Protein AF-A0AAJ6NFE2-F1 (afdb_monomer_lite)

Secondary structure (DSSP, 8-state):
------------------------------TTB-TTSPBPEEEEEEEEEEEETTEEEEEEEEE-TT-S-EEEEEEETTS----HHHHHHHHHHHHGGG--SS--EEEEEEEEE-TTSSEEEEEEE-

Radius of gyration: 25.3 Å; chains: 1; bounding box: 92×51×30 Å

Organism: NCBI:txid97481

Foldseek 3Di:
DDDDDDDDDDPPPPPVPPPPPPPPPFPPPPPQAWPVRAGWDWPPVLWDWDDDPNWIWTWTWTDRPPDDDIKIKIATPPLAADDPVRRVVVVQVSCVVVDQPDPKDWDVNGWDAIPSNRMIITHIGD

pLDDT: mean 81.1, std 19.78, range [38.62, 96.94]

Structure (mmCIF, N/CA/C/O backbone):
data_AF-A0AAJ6NFE2-F1
#
_entry.id   AF-A0AAJ6NFE2-F1
#
loop_
_atom_site.group_PDB
_atom_site.id
_atom_site.type_symbol
_atom_site.label_atom_id
_atom_site.label_alt_id
_atom_site.label_comp_id
_atom_site.label_asym_id
_atom_site.label_entity_id
_atom_site.label_seq_id
_atom_site.pdbx_PDB_ins_code
_atom_site.Cartn_x
_atom_site.Cartn_y
_atom_site.Cartn_z
_atom_site.occupancy
_atom_site.B_iso_or_equiv
_atom_site.auth_seq_id
_atom_site.auth_comp_id
_atom_site.auth_asym_id
_atom_site.auth_atom_id
_atom_site.pdbx_PDB_model_num
ATOM 1 N N . MET A 1 1 ? -73.933 38.367 8.238 1.00 38.62 1 MET A N 1
ATOM 2 C CA . MET A 1 1 ? -74.925 37.630 7.419 1.00 38.62 1 MET A CA 1
ATOM 3 C C . MET A 1 1 ? -74.190 36.651 6.513 1.00 38.62 1 MET A C 1
ATOM 5 O O . MET A 1 1 ? -73.130 36.988 6.012 1.00 38.62 1 MET A O 1
ATOM 9 N N . LYS A 1 2 ? -74.731 35.433 6.394 1.00 38.84 2 LYS A N 1
ATOM 10 C CA . LYS A 1 2 ? -74.201 34.261 5.674 1.00 38.84 2 LYS A CA 1
ATOM 11 C C . LYS A 1 2 ? -73.840 34.542 4.206 1.00 38.84 2 LYS A C 1
ATOM 13 O O . LYS A 1 2 ? -74.623 35.205 3.533 1.00 38.84 2 LYS A O 1
ATOM 18 N N . LYS A 1 3 ? -72.800 33.866 3.693 1.00 41.59 3 LYS A N 1
ATOM 19 C CA . LYS A 1 3 ? -72.907 32.943 2.540 1.00 41.59 3 LYS A CA 1
ATOM 20 C C . LYS A 1 3 ? -71.652 32.066 2.402 1.00 41.59 3 LYS A C 1
ATOM 22 O O . LYS A 1 3 ? -70.548 32.564 2.232 1.00 41.59 3 LYS A O 1
ATOM 27 N N . ASN A 1 4 ? -71.886 30.758 2.494 1.00 40.50 4 ASN A N 1
ATOM 28 C CA . ASN A 1 4 ? -70.968 29.677 2.148 1.00 40.50 4 ASN A CA 1
ATOM 29 C C . ASN A 1 4 ? -70.712 29.661 0.636 1.00 40.50 4 ASN A C 1
ATOM 31 O O . ASN A 1 4 ? -71.665 29.809 -0.132 1.00 40.50 4 ASN A O 1
ATOM 35 N N . LEU A 1 5 ? -69.482 29.351 0.224 1.00 42.94 5 LEU A N 1
ATOM 36 C CA . LEU A 1 5 ? -69.223 28.727 -1.071 1.00 42.94 5 LEU A CA 1
ATOM 37 C C . LEU A 1 5 ? -68.186 27.606 -0.912 1.00 42.94 5 LEU A C 1
ATOM 39 O O . LEU A 1 5 ? -67.220 27.724 -0.166 1.00 42.94 5 LEU A O 1
ATOM 43 N N . PHE A 1 6 ? -68.509 26.493 -1.555 1.00 40.38 6 PHE A N 1
ATOM 44 C CA . PHE A 1 6 ? -67.964 25.145 -1.434 1.00 40.38 6 PHE A CA 1
ATOM 45 C C . PHE A 1 6 ? -66.687 24.921 -2.272 1.00 40.38 6 PHE A C 1
ATOM 47 O O . PHE A 1 6 ? -66.556 25.544 -3.319 1.00 40.38 6 PHE A O 1
ATOM 54 N N . LEU A 1 7 ? -65.902 23.898 -1.871 1.00 40.47 7 LEU A N 1
ATOM 55 C CA . LEU A 1 7 ? -64.932 23.090 -2.655 1.00 40.47 7 LEU A CA 1
ATOM 56 C C . LEU A 1 7 ? -63.708 23.856 -3.209 1.00 40.47 7 LEU A C 1
ATOM 58 O O . LEU A 1 7 ? -63.832 24.903 -3.817 1.00 40.47 7 LEU A O 1
ATOM 62 N N . VAL A 1 8 ? -62.466 23.399 -3.026 1.00 41.62 8 VAL A N 1
ATOM 63 C CA . VAL A 1 8 ? -61.929 22.122 -3.518 1.00 41.62 8 VAL A CA 1
ATOM 64 C C . VAL A 1 8 ? -60.849 21.590 -2.569 1.00 41.62 8 VAL A C 1
ATOM 66 O O . VAL A 1 8 ? -59.934 22.300 -2.160 1.00 41.62 8 VAL A O 1
ATOM 69 N N . PHE A 1 9 ? -60.959 20.304 -2.251 1.00 41.31 9 PHE A N 1
ATOM 70 C CA . PHE A 1 9 ? -59.991 19.521 -1.497 1.00 41.31 9 PHE A CA 1
ATOM 71 C C . PHE A 1 9 ? -58.887 19.051 -2.459 1.00 41.31 9 PHE A C 1
ATOM 73 O O . PHE A 1 9 ? -59.024 18.020 -3.112 1.00 41.31 9 PHE A O 1
ATOM 80 N N . THR A 1 10 ? -57.796 19.802 -2.593 1.00 49.31 10 THR A N 1
ATOM 81 C CA . THR A 1 10 ? -56.564 19.274 -3.197 1.00 49.31 10 THR A CA 1
ATOM 82 C C . THR A 1 10 ? -55.668 18.757 -2.082 1.00 49.31 10 THR A C 1
ATOM 84 O O . THR A 1 10 ? -54.917 19.516 -1.472 1.00 49.31 10 THR A O 1
ATOM 87 N N . MET A 1 11 ? -55.751 17.448 -1.815 1.00 46.72 11 MET A N 1
ATOM 88 C CA . MET A 1 11 ? -54.678 16.706 -1.153 1.00 46.72 11 MET A CA 1
ATOM 89 C C . MET A 1 11 ? -53.440 16.758 -2.054 1.00 46.72 11 MET A C 1
ATOM 91 O O . MET A 1 11 ? -53.202 15.870 -2.868 1.00 46.72 11 MET A O 1
ATOM 95 N N . ALA A 1 12 ? -52.644 17.814 -1.921 1.00 48.38 12 ALA A N 1
ATOM 96 C CA . ALA A 1 12 ? -51.256 17.762 -2.333 1.00 48.38 12 ALA A CA 1
ATOM 97 C C . ALA A 1 12 ? -50.505 17.008 -1.230 1.00 48.38 12 ALA A C 1
ATOM 99 O O . ALA A 1 12 ? -50.095 17.590 -0.227 1.00 48.38 12 ALA A O 1
ATOM 100 N N . LEU A 1 13 ? -50.355 15.692 -1.405 1.00 49.72 13 LEU A N 1
ATOM 101 C CA . LEU A 1 13 ? -49.267 14.939 -0.786 1.00 49.72 13 LEU A CA 1
ATOM 102 C C . LEU A 1 13 ? -47.960 15.535 -1.318 1.00 49.72 13 LEU A C 1
ATOM 104 O O . LEU A 1 13 ? -47.395 15.084 -2.311 1.00 49.72 13 LEU A O 1
ATOM 108 N N . GLY A 1 14 ? -47.518 16.613 -0.675 1.00 44.50 14 GLY A N 1
ATOM 109 C CA . GLY A 1 14 ? -46.181 17.153 -0.821 1.00 44.50 14 GLY A CA 1
ATOM 110 C C . GLY A 1 14 ? -45.220 16.167 -0.185 1.00 44.50 14 GLY A C 1
ATOM 111 O O . GLY A 1 14 ? -44.858 16.306 0.980 1.00 44.50 14 GLY A O 1
ATOM 112 N N . ILE A 1 15 ? -44.837 15.140 -0.941 1.00 55.50 15 ILE A N 1
ATOM 113 C CA . ILE A 1 15 ? -43.669 14.329 -0.627 1.00 55.50 15 ILE A CA 1
ATOM 114 C C . ILE A 1 15 ? -42.496 15.287 -0.801 1.00 55.50 15 ILE A C 1
ATOM 116 O O . ILE A 1 15 ? -42.020 15.517 -1.913 1.00 55.50 15 ILE A O 1
ATOM 120 N N . GLN A 1 16 ? -42.091 15.938 0.286 1.00 53.25 16 GLN A N 1
ATOM 121 C CA . GLN A 1 16 ? -40.872 16.717 0.295 1.00 53.25 16 GLN A CA 1
ATOM 122 C C . GLN A 1 16 ? -39.739 15.709 0.138 1.00 53.25 16 GLN A C 1
ATOM 124 O O . GLN A 1 16 ? -39.332 15.039 1.085 1.00 53.25 16 GLN A O 1
ATOM 129 N N . ALA A 1 17 ? -39.307 15.524 -1.108 1.00 53.97 17 ALA A N 1
ATOM 130 C CA . ALA A 1 17 ? -38.107 14.787 -1.422 1.00 53.97 17 ALA A CA 1
ATOM 131 C C . ALA A 1 17 ? -36.955 15.540 -0.756 1.00 53.97 17 ALA A C 1
ATOM 133 O O . ALA A 1 17 ? -36.456 16.538 -1.277 1.00 53.97 17 ALA A O 1
ATOM 134 N N . CYS A 1 18 ? -36.551 15.082 0.427 1.00 51.06 18 CYS A N 1
ATOM 135 C CA . CYS A 1 18 ? -35.232 15.372 0.950 1.00 51.06 18 CYS A CA 1
ATOM 136 C C . CYS A 1 18 ? -34.254 14.756 -0.049 1.00 51.06 18 CYS A C 1
ATOM 138 O O . CYS A 1 18 ? -33.956 13.564 0.011 1.00 51.06 18 CYS A O 1
ATOM 140 N N . ALA A 1 19 ? -33.803 15.551 -1.017 1.00 51.06 19 ALA A N 1
ATOM 141 C CA . ALA A 1 19 ? -32.634 15.215 -1.797 1.00 51.06 19 ALA A CA 1
ATOM 142 C C . ALA A 1 19 ? -31.476 15.124 -0.799 1.00 51.06 19 ALA A C 1
ATOM 144 O O . ALA A 1 19 ? -30.925 16.135 -0.369 1.00 51.06 19 ALA A O 1
ATOM 145 N N . TYR A 1 20 ? -31.158 13.903 -0.370 1.00 51.03 20 TYR A N 1
ATOM 146 C CA . TYR A 1 20 ? -29.925 13.616 0.337 1.00 51.03 20 TYR A CA 1
ATOM 147 C C . TYR A 1 20 ? -28.800 13.830 -0.671 1.00 51.03 20 TYR A C 1
ATOM 149 O O . TYR A 1 20 ? -28.437 12.940 -1.440 1.00 51.03 20 TYR A O 1
ATOM 157 N N . GLN A 1 21 ? -28.307 15.064 -0.730 1.00 44.19 21 GLN A N 1
ATOM 158 C CA . GLN A 1 21 ? -27.056 15.362 -1.395 1.00 44.19 21 GLN A CA 1
ATOM 159 C C . GLN A 1 21 ? -25.970 14.728 -0.537 1.00 44.19 21 GLN A C 1
ATOM 161 O O . GLN A 1 21 ? -25.515 15.303 0.449 1.00 44.19 21 GLN A O 1
ATOM 166 N N . ASN A 1 22 ? -25.595 13.502 -0.895 1.00 48.16 22 ASN A N 1
ATOM 167 C CA . ASN A 1 22 ? -24.379 12.893 -0.400 1.00 48.16 22 ASN A CA 1
ATOM 168 C C . ASN A 1 22 ? -23.233 13.643 -1.078 1.00 48.16 22 ASN A C 1
ATOM 170 O O . ASN A 1 22 ? -22.731 13.245 -2.129 1.00 48.16 22 ASN A O 1
ATOM 174 N N . THR A 1 23 ? -22.885 14.803 -0.529 1.00 43.25 23 THR A N 1
ATOM 175 C CA . THR A 1 23 ? -21.618 15.450 -0.823 1.00 43.25 23 THR A CA 1
ATOM 176 C C . THR A 1 23 ? -20.549 14.598 -0.155 1.00 43.25 23 THR A C 1
ATOM 178 O O . THR A 1 23 ? -19.995 14.966 0.878 1.00 43.25 23 THR A O 1
ATOM 181 N N . ASP A 1 24 ? -20.267 13.438 -0.753 1.00 42.75 24 ASP A N 1
ATOM 182 C CA . ASP A 1 24 ? -18.938 12.861 -0.700 1.00 42.75 24 ASP A CA 1
ATOM 183 C C . ASP A 1 24 ? -18.046 13.922 -1.347 1.00 42.75 24 ASP A C 1
ATOM 185 O O . ASP A 1 24 ? -17.750 13.896 -2.542 1.00 42.75 24 ASP A O 1
ATOM 189 N N . SER A 1 25 ? -17.608 14.889 -0.546 1.00 46.88 25 SER A N 1
ATOM 190 C CA . SER A 1 25 ? -16.385 15.647 -0.767 1.00 46.88 25 SER A CA 1
ATOM 191 C C . SER A 1 25 ? -15.211 14.674 -0.626 1.00 46.88 25 SER A C 1
ATOM 193 O O . SER A 1 25 ? -14.342 14.792 0.231 1.00 46.88 25 SER A O 1
ATOM 195 N N . ASN A 1 26 ? -15.231 13.659 -1.492 1.00 47.72 26 ASN A N 1
ATOM 196 C CA . ASN A 1 26 ? -14.133 12.815 -1.874 1.00 47.72 26 ASN A CA 1
ATOM 197 C C . ASN A 1 26 ? -13.200 13.765 -2.611 1.00 47.72 26 ASN A C 1
ATOM 199 O O . ASN A 1 26 ? -13.300 13.960 -3.820 1.00 47.72 26 ASN A O 1
ATOM 203 N N . THR A 1 27 ? -12.300 14.408 -1.877 1.00 43.47 27 THR A N 1
ATOM 204 C CA . THR A 1 27 ? -11.044 14.866 -2.459 1.00 43.47 27 THR A CA 1
ATOM 205 C C . THR A 1 27 ? -10.400 13.607 -3.030 1.00 43.47 27 THR A C 1
ATOM 207 O O . THR A 1 27 ? -9.767 12.826 -2.317 1.00 43.47 27 THR A O 1
ATOM 210 N N . SER A 1 28 ? -10.703 13.326 -4.297 1.00 49.38 28 SER A N 1
ATOM 211 C CA . SER A 1 28 ? -10.304 12.122 -4.996 1.00 49.38 28 SER A CA 1
ATOM 212 C C . SER A 1 28 ? -8.810 12.231 -5.209 1.00 49.38 28 SER A C 1
ATOM 214 O O . SER A 1 28 ? -8.339 12.799 -6.193 1.00 49.38 28 SER A O 1
ATOM 216 N N . ILE A 1 29 ? -8.040 11.746 -4.244 1.00 60.31 29 ILE A N 1
ATOM 217 C CA . ILE A 1 29 ? -6.623 11.546 -4.476 1.00 60.31 29 ILE A CA 1
ATOM 218 C C . ILE A 1 29 ? -6.535 10.553 -5.613 1.00 60.31 29 ILE A C 1
ATOM 220 O O . ILE A 1 29 ? -6.992 9.416 -5.498 1.00 60.31 29 ILE A O 1
ATOM 224 N N . ASN A 1 30 ? -5.994 11.031 -6.726 1.00 68.25 30 ASN A N 1
ATOM 225 C CA . ASN A 1 30 ? -5.720 10.199 -7.869 1.00 68.25 30 ASN A CA 1
ATOM 226 C C . ASN A 1 30 ? -4.596 9.230 -7.460 1.00 68.25 30 ASN A C 1
ATOM 228 O O . ASN A 1 30 ? -3.427 9.608 -7.323 1.00 68.25 30 ASN A O 1
ATOM 232 N N . PHE A 1 31 ? -4.995 7.991 -7.173 1.00 80.31 31 PHE A N 1
ATOM 233 C CA . PHE A 1 31 ? -4.103 6.876 -6.859 1.00 80.31 31 P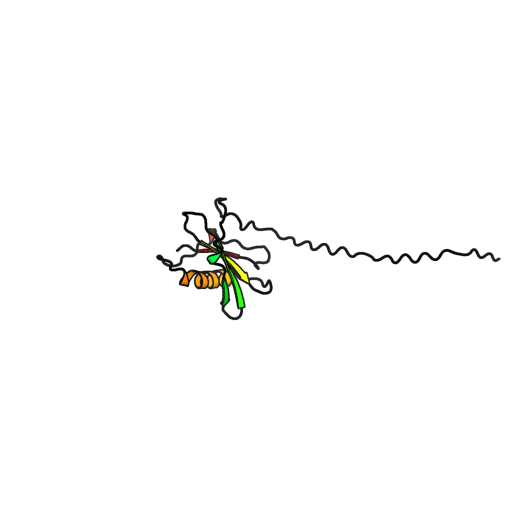HE A CA 1
ATOM 234 C C . PHE A 1 31 ? -3.600 6.176 -8.129 1.00 80.31 31 PHE A C 1
ATOM 236 O O . PHE A 1 31 ? -2.926 5.159 -8.018 1.00 80.31 31 PHE A O 1
ATOM 243 N N . ASP A 1 32 ? -3.906 6.716 -9.309 1.00 80.19 32 ASP A N 1
ATOM 244 C CA . ASP A 1 32 ? -3.585 6.124 -10.606 1.00 80.19 32 ASP A CA 1
ATOM 245 C C . ASP A 1 32 ? -2.260 6.656 -11.162 1.00 80.19 32 ASP A C 1
ATOM 247 O O . ASP A 1 32 ? -1.785 6.171 -12.183 1.00 80.19 32 ASP A O 1
ATOM 251 N N . VAL A 1 33 ? -1.631 7.630 -10.493 1.00 83.44 33 VAL A N 1
ATOM 252 C CA . VAL A 1 33 ? -0.313 8.170 -10.858 1.00 83.44 33 VAL A CA 1
ATOM 253 C C . VAL A 1 33 ? 0.638 8.209 -9.666 1.00 83.44 33 VAL A C 1
ATOM 255 O O . VAL A 1 33 ? 0.213 8.381 -8.520 1.00 83.44 33 VAL A O 1
ATOM 258 N N . ASN A 1 34 ? 1.941 8.083 -9.909 1.00 84.06 34 ASN A N 1
ATOM 259 C CA . ASN A 1 34 ? 2.980 8.243 -8.893 1.00 84.06 34 ASN A CA 1
ATOM 260 C C . ASN A 1 34 ? 3.342 9.730 -8.657 1.00 84.06 34 ASN A C 1
ATOM 262 O O . ASN A 1 34 ? 2.617 10.629 -9.084 1.00 84.06 34 ASN A O 1
ATOM 266 N N . SER A 1 35 ? 4.414 10.013 -7.907 1.00 79.31 35 SER A N 1
ATOM 267 C CA . SER A 1 35 ? 4.892 11.384 -7.640 1.00 79.31 35 SER A CA 1
ATOM 268 C C . SER A 1 35 ? 5.502 12.072 -8.869 1.00 79.31 35 SER A C 1
ATOM 270 O O . SER A 1 35 ? 5.494 13.295 -8.944 1.00 79.31 35 SER A O 1
ATOM 272 N N . SER A 1 36 ? 5.981 11.301 -9.847 1.00 82.38 36 SER A N 1
ATOM 273 C CA . SER A 1 36 ? 6.543 11.782 -11.117 1.00 82.38 36 SER A CA 1
ATOM 274 C C . SER A 1 36 ? 5.510 11.862 -12.250 1.00 82.38 36 SER A C 1
ATOM 276 O O . SER A 1 36 ? 5.885 12.079 -13.398 1.00 82.38 36 SER A O 1
ATOM 278 N N . GLY A 1 37 ? 4.222 11.652 -11.956 1.00 84.31 37 GLY A N 1
ATOM 279 C CA . GLY A 1 37 ? 3.142 11.687 -12.947 1.00 84.31 37 GLY A CA 1
ATOM 280 C C . GLY A 1 37 ? 3.020 10.435 -13.823 1.00 84.31 37 GLY A C 1
ATOM 281 O O . GLY A 1 37 ? 2.239 10.441 -14.770 1.00 84.31 37 GLY A O 1
ATOM 282 N N . LYS A 1 38 ? 3.754 9.356 -13.526 1.00 87.31 38 LYS A N 1
ATOM 283 C CA . LYS A 1 38 ? 3.661 8.082 -14.257 1.00 87.31 38 LYS A CA 1
ATOM 284 C C . LYS A 1 38 ? 2.476 7.263 -13.771 1.00 87.31 38 LYS A C 1
ATOM 286 O O . LYS A 1 38 ? 2.216 7.223 -12.569 1.00 87.31 38 LYS A O 1
ATOM 291 N N . SER A 1 39 ? 1.793 6.587 -14.690 1.00 91.62 39 SER A N 1
ATOM 292 C CA . SER A 1 39 ? 0.625 5.770 -14.363 1.00 91.62 39 SER A CA 1
ATOM 293 C C . SER A 1 39 ? 1.003 4.527 -13.557 1.00 91.62 39 SER A C 1
ATOM 295 O O . SER A 1 39 ? 1.963 3.826 -13.874 1.00 91.62 39 SER A O 1
ATOM 297 N N . LEU A 1 40 ? 0.215 4.254 -12.523 1.00 93.06 40 LEU A N 1
ATOM 298 C CA . LEU A 1 40 ? 0.323 3.088 -11.664 1.00 93.06 40 LEU A CA 1
ATOM 299 C C . LEU A 1 40 ? -0.497 1.936 -12.245 1.00 93.06 40 LEU A C 1
ATOM 301 O O . LEU A 1 40 ? -1.703 2.055 -12.452 1.00 93.06 40 LEU A O 1
ATOM 305 N N . ILE A 1 41 ? 0.157 0.802 -12.477 1.00 93.81 41 ILE A N 1
ATOM 306 C CA . ILE A 1 41 ? -0.459 -0.407 -13.024 1.00 93.81 41 ILE A CA 1
ATOM 307 C C . ILE A 1 41 ? -0.752 -1.372 -11.883 1.00 93.81 41 ILE A C 1
ATOM 309 O O . ILE A 1 41 ? 0.149 -1.725 -11.122 1.00 93.81 41 ILE A O 1
ATOM 313 N N . LEU A 1 42 ? -2.010 -1.800 -11.765 1.00 94.31 42 LEU A N 1
ATOM 314 C CA . LEU A 1 42 ? -2.424 -2.828 -10.813 1.00 94.31 42 LEU A CA 1
ATOM 315 C C . LEU A 1 42 ? -1.828 -4.183 -11.209 1.00 94.31 42 LEU A C 1
ATOM 317 O O . LEU A 1 42 ? -2.020 -4.641 -12.331 1.00 94.31 42 LEU A O 1
ATOM 321 N N . VAL A 1 43 ? -1.186 -4.852 -10.257 1.00 93.25 43 VAL A N 1
ATOM 322 C CA . VAL A 1 43 ? -0.824 -6.268 -10.367 1.00 93.25 43 VAL A CA 1
ATOM 323 C C . VAL A 1 43 ? -1.955 -7.067 -9.722 1.00 93.25 43 VAL A C 1
ATOM 325 O O . VAL A 1 43 ? -2.066 -7.108 -8.497 1.00 93.25 43 VAL A O 1
ATOM 328 N N . ALA A 1 44 ? -2.858 -7.624 -10.527 1.00 92.69 44 ALA A N 1
ATOM 329 C CA . ALA A 1 44 ? -4.111 -8.207 -10.037 1.00 92.69 44 ALA A CA 1
ATOM 330 C C . ALA A 1 44 ? -3.880 -9.443 -9.153 1.00 92.69 44 ALA A C 1
ATOM 332 O O . ALA A 1 44 ? -4.553 -9.629 -8.140 1.00 92.69 44 ALA A O 1
ATOM 333 N N . GLU A 1 45 ? -2.861 -10.233 -9.480 1.00 92.38 45 GLU A N 1
ATOM 334 C CA . GLU A 1 45 ? -2.436 -11.444 -8.769 1.00 92.38 45 GLU A CA 1
ATOM 335 C C . GLU A 1 45 ? -1.982 -11.139 -7.338 1.00 92.38 45 GLU A C 1
ATOM 337 O O . GLU A 1 45 ? -1.925 -12.014 -6.476 1.00 92.38 45 GLU A O 1
ATOM 342 N N . ASN A 1 46 ? -1.666 -9.872 -7.076 1.00 92.88 46 ASN A N 1
ATOM 343 C CA . ASN A 1 46 ? -1.201 -9.409 -5.789 1.00 92.88 46 ASN A CA 1
ATOM 344 C C . ASN A 1 46 ? -2.343 -9.025 -4.840 1.00 92.88 46 ASN A C 1
ATOM 346 O O . ASN A 1 46 ? -2.073 -8.709 -3.680 1.00 92.88 46 ASN A O 1
ATOM 350 N N . HIS A 1 47 ? -3.600 -9.058 -5.273 1.00 95.38 47 HIS A N 1
ATOM 351 C CA . HIS A 1 47 ? -4.729 -8.788 -4.392 1.00 95.38 47 HIS A CA 1
ATOM 352 C C . HIS A 1 47 ? -4.772 -9.765 -3.205 1.00 95.38 47 HIS A C 1
ATOM 354 O O . HIS A 1 47 ? -4.732 -10.981 -3.384 1.00 95.38 47 HIS A O 1
ATOM 360 N N . LEU A 1 48 ? -4.881 -9.244 -1.980 1.00 95.56 48 LEU A N 1
ATOM 361 C CA . LEU A 1 48 ? -5.012 -10.072 -0.781 1.00 95.56 48 LEU A CA 1
ATOM 362 C C . LEU A 1 48 ? -5.912 -9.417 0.261 1.00 95.56 48 LEU A C 1
ATOM 364 O O . LEU A 1 48 ? -5.735 -8.251 0.613 1.00 95.56 48 LEU A O 1
ATOM 368 N N . ILE A 1 49 ? -6.815 -10.210 0.834 1.00 96.25 49 ILE A N 1
ATOM 369 C CA . ILE A 1 49 ? -7.538 -9.858 2.053 1.00 96.25 49 ILE A CA 1
ATOM 370 C C . ILE A 1 49 ? -6.898 -10.621 3.209 1.00 96.25 49 ILE A C 1
ATOM 372 O O . ILE A 1 49 ? -6.862 -11.849 3.187 1.00 96.25 49 ILE A O 1
ATOM 376 N N . LEU A 1 50 ? -6.385 -9.910 4.214 1.00 94.38 50 LEU A N 1
ATOM 377 C CA . LEU A 1 50 ? -5.665 -10.530 5.326 1.00 94.38 50 LEU A CA 1
ATOM 378 C C . LEU A 1 50 ? -6.067 -9.963 6.695 1.00 94.38 50 LEU A C 1
ATOM 380 O O . LEU A 1 50 ? -6.328 -8.760 6.820 1.00 94.38 50 LEU A O 1
ATOM 384 N N . PRO A 1 51 ? -6.096 -10.804 7.744 1.00 95.94 51 PRO A N 1
ATOM 385 C CA . PRO A 1 51 ? -6.197 -10.343 9.118 1.00 95.94 51 PRO A CA 1
ATOM 386 C C . PRO A 1 51 ? -4.837 -9.838 9.626 1.00 95.94 51 PRO A C 1
ATOM 388 O O . PRO A 1 51 ? -3.810 -10.491 9.457 1.00 95.94 51 PRO A O 1
ATOM 391 N N . PHE A 1 52 ? -4.819 -8.686 10.296 1.00 95.69 52 PHE A N 1
ATOM 392 C CA . PHE A 1 52 ? -3.629 -8.144 10.953 1.00 95.69 52 PHE A CA 1
ATOM 393 C C . PHE A 1 52 ? -4.026 -7.349 12.201 1.00 95.69 52 PHE A C 1
ATOM 395 O O . PHE A 1 52 ? -4.853 -6.439 12.129 1.00 95.69 52 PHE A O 1
ATOM 402 N N . LYS A 1 53 ? -3.453 -7.697 13.363 1.00 94.50 53 LYS A N 1
ATOM 403 C CA . LYS A 1 53 ? -3.717 -7.035 14.660 1.00 94.50 53 LYS A CA 1
ATOM 404 C C . LYS A 1 53 ? -5.217 -6.812 14.940 1.00 94.50 53 LYS A C 1
ATOM 406 O O . LYS A 1 53 ? -5.643 -5.697 15.229 1.00 94.50 53 LYS A O 1
ATOM 411 N N . GLY A 1 54 ? -6.028 -7.861 14.781 1.00 93.06 54 GLY A N 1
ATOM 412 C CA . GLY A 1 54 ? -7.473 -7.829 15.056 1.00 93.06 54 GLY A CA 1
ATOM 413 C C . GLY A 1 54 ? -8.336 -7.103 14.016 1.00 93.06 54 GLY A C 1
ATOM 414 O O . GLY A 1 54 ? -9.541 -6.992 14.204 1.00 93.06 54 GLY A O 1
ATOM 415 N N . ASN A 1 55 ? -7.754 -6.625 12.915 1.00 95.31 55 ASN A N 1
ATOM 416 C CA . ASN A 1 55 ? -8.471 -5.951 11.833 1.00 95.31 55 ASN A CA 1
ATOM 417 C C . ASN A 1 55 ? -8.328 -6.733 10.523 1.00 95.31 55 ASN A C 1
ATOM 419 O O . ASN A 1 55 ? -7.377 -7.490 10.351 1.00 95.31 55 ASN A O 1
ATOM 423 N N . THR A 1 56 ? -9.259 -6.548 9.587 1.00 96.31 56 THR A N 1
ATOM 424 C CA . THR A 1 56 ? -9.164 -7.118 8.233 1.00 96.31 56 THR A CA 1
ATOM 425 C C . THR A 1 56 ? -8.780 -6.029 7.243 1.00 96.31 56 THR A C 1
ATOM 427 O O . THR A 1 56 ? -9.435 -4.985 7.198 1.00 96.31 56 THR A O 1
ATOM 430 N N . TYR A 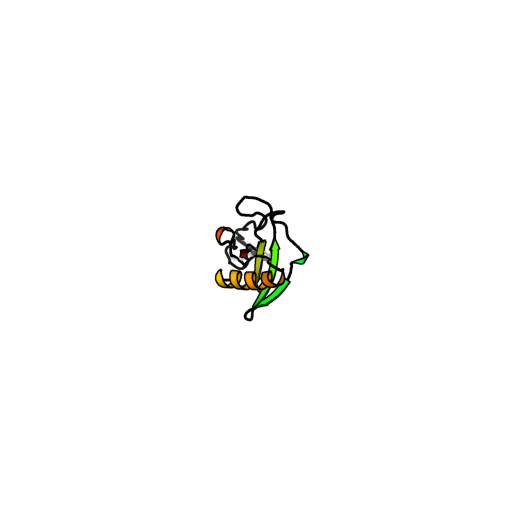1 57 ? -7.756 -6.291 6.436 1.00 96.62 57 TYR A N 1
ATOM 431 C CA . TYR A 1 57 ? -7.274 -5.380 5.406 1.00 96.62 57 TYR A CA 1
ATOM 432 C C . TYR A 1 57 ? -7.431 -5.986 4.026 1.00 96.62 57 TYR A C 1
ATOM 434 O O . TYR A 1 57 ? -7.270 -7.190 3.860 1.00 96.62 57 TYR A O 1
ATOM 442 N N . MET A 1 58 ? -7.709 -5.131 3.052 1.00 96.56 58 MET A N 1
ATOM 443 C CA . MET A 1 58 ? -7.637 -5.426 1.633 1.00 96.56 58 MET A CA 1
ATOM 444 C C . MET A 1 58 ? -6.420 -4.699 1.065 1.00 96.56 58 MET A C 1
ATOM 446 O O . MET A 1 58 ? -6.266 -3.489 1.262 1.00 96.56 58 MET A O 1
ATOM 450 N N . MET A 1 59 ? -5.552 -5.464 0.417 1.00 96.25 59 MET A N 1
ATOM 451 C CA . MET A 1 59 ? -4.227 -5.048 -0.011 1.00 96.25 59 MET A CA 1
ATOM 452 C C . MET A 1 59 ? -4.087 -5.269 -1.510 1.00 96.25 59 MET A C 1
ATOM 454 O O . MET A 1 59 ? -4.324 -6.372 -1.997 1.00 96.25 59 MET A O 1
ATOM 458 N N . ASP A 1 60 ? -3.648 -4.240 -2.224 1.00 95.56 60 ASP A N 1
ATOM 459 C CA . ASP A 1 60 ? -3.361 -4.322 -3.655 1.00 95.56 60 ASP A CA 1
ATOM 460 C C . ASP A 1 60 ? -1.960 -3.798 -3.929 1.00 95.56 60 ASP A C 1
ATOM 462 O O . ASP A 1 60 ? -1.466 -2.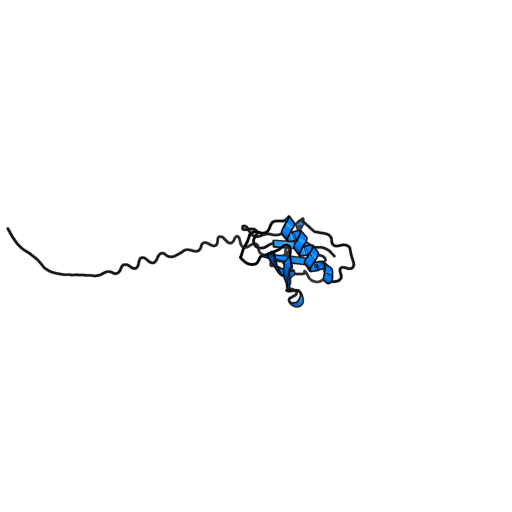921 -3.219 1.00 95.56 60 ASP A O 1
ATOM 466 N N . THR A 1 61 ? -1.320 -4.314 -4.974 1.00 94.81 61 THR A N 1
ATOM 467 C CA . THR A 1 61 ? -0.007 -3.830 -5.404 1.00 94.81 61 THR A CA 1
ATOM 468 C C . THR A 1 61 ? -0.115 -3.145 -6.741 1.00 94.81 61 THR A C 1
ATOM 470 O O . THR A 1 61 ? -0.689 -3.682 -7.684 1.00 94.81 61 THR A O 1
ATOM 473 N N . TYR A 1 62 ? 0.512 -1.987 -6.810 1.00 94.56 62 TYR A N 1
ATOM 474 C CA . TYR A 1 62 ? 0.698 -1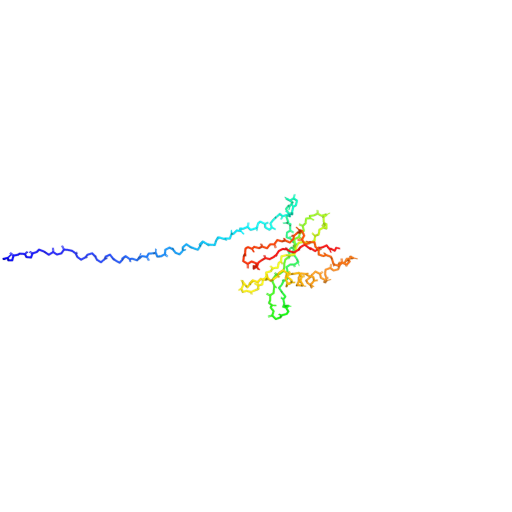.203 -8.005 1.00 94.56 62 TYR A CA 1
ATOM 475 C C . TYR A 1 62 ? 2.185 -1.081 -8.304 1.00 94.56 62 TYR A C 1
ATOM 477 O O . TYR A 1 62 ? 3.011 -1.026 -7.388 1.00 94.56 62 TYR A O 1
ATOM 485 N N . ILE A 1 63 ? 2.514 -1.022 -9.586 1.00 93.25 63 ILE A N 1
ATOM 486 C CA . ILE A 1 63 ? 3.877 -0.826 -10.070 1.00 93.25 63 ILE A CA 1
ATOM 487 C C . ILE A 1 63 ? 3.901 0.246 -11.150 1.00 93.25 63 ILE A C 1
ATOM 489 O O . ILE A 1 63 ? 2.901 0.491 -11.826 1.00 93.25 63 ILE A O 1
ATOM 493 N N . VAL A 1 64 ? 5.072 0.836 -11.346 1.00 92.94 64 VAL A N 1
ATOM 494 C CA . VAL A 1 64 ? 5.434 1.427 -12.632 1.00 92.94 64 VAL A CA 1
ATOM 495 C C . VAL A 1 64 ? 6.365 0.422 -13.320 1.00 92.94 64 VAL A C 1
ATOM 497 O O . VAL A 1 64 ? 7.306 -0.045 -12.673 1.00 92.94 64 VAL A O 1
ATOM 500 N N . PRO A 1 65 ? 6.108 0.018 -14.579 1.00 90.31 65 PRO A N 1
ATOM 501 C CA . PRO A 1 65 ? 6.962 -0.944 -15.268 1.00 90.31 65 PRO A CA 1
ATOM 502 C C . PRO A 1 65 ? 8.433 -0.540 -15.230 1.00 90.31 65 PRO A C 1
ATOM 504 O O . PRO A 1 65 ? 8.772 0.603 -15.528 1.00 90.31 65 PRO A O 1
ATOM 507 N N . PHE A 1 66 ? 9.289 -1.506 -14.898 1.00 86.88 66 PHE A N 1
ATOM 508 C CA . PHE A 1 66 ? 10.745 -1.344 -14.829 1.00 86.88 66 PHE A CA 1
ATOM 509 C C . PHE A 1 66 ? 11.247 -0.364 -13.752 1.00 86.88 66 PHE A C 1
ATOM 511 O O . PHE A 1 66 ? 12.411 0.032 -13.787 1.00 86.88 66 PHE A O 1
ATOM 518 N N . GLU A 1 67 ? 10.414 -0.006 -12.769 1.00 89.19 67 GLU A 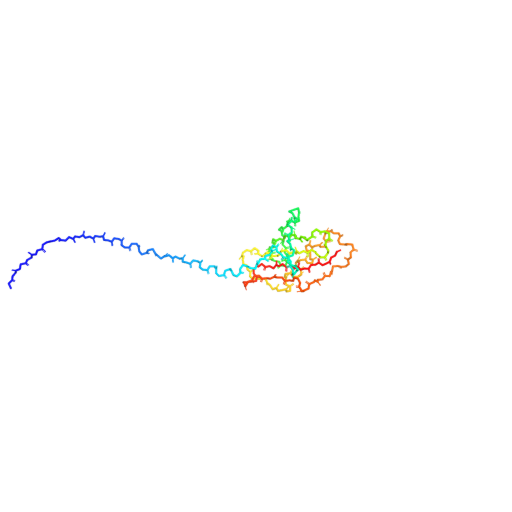N 1
ATOM 519 C CA . GLU A 1 67 ? 10.802 0.846 -11.641 1.00 89.19 67 GLU A CA 1
ATOM 520 C C . GLU A 1 67 ? 10.689 0.122 -10.297 1.00 89.19 67 GLU A C 1
ATOM 522 O O . GLU A 1 67 ? 9.779 -0.669 -10.056 1.00 89.19 67 GLU A O 1
ATOM 527 N N . ASN A 1 68 ? 11.609 0.461 -9.396 1.00 86.25 68 ASN A N 1
ATOM 528 C CA . ASN A 1 68 ? 11.479 0.239 -7.961 1.00 86.25 68 ASN A CA 1
ATOM 529 C C . ASN A 1 68 ? 11.086 1.604 -7.371 1.00 86.25 68 ASN A C 1
ATOM 531 O O . ASN A 1 68 ? 11.875 2.544 -7.516 1.00 86.25 68 ASN A O 1
ATOM 535 N N . PRO A 1 69 ? 9.864 1.764 -6.822 1.00 92.12 69 PRO A N 1
ATOM 536 C CA . PRO A 1 69 ? 9.279 0.847 -5.836 1.00 92.12 69 PRO A CA 1
ATOM 537 C C . PRO A 1 69 ? 7.883 0.291 -6.120 1.00 92.12 69 PRO A C 1
ATOM 539 O O . PRO A 1 69 ? 7.174 0.712 -7.030 1.00 92.12 69 PRO A O 1
ATOM 542 N N . TYR A 1 70 ? 7.468 -0.636 -5.251 1.00 93.12 70 TYR A N 1
ATOM 543 C CA . TYR A 1 70 ? 6.088 -1.096 -5.157 1.00 93.12 70 TYR A CA 1
ATOM 544 C C . TYR A 1 70 ? 5.222 -0.063 -4.438 1.00 93.12 70 TYR A C 1
ATOM 546 O O . TYR A 1 70 ? 5.594 0.487 -3.398 1.00 93.12 70 TYR A O 1
ATOM 554 N N . TYR A 1 71 ? 4.013 0.130 -4.951 1.00 95.06 71 TYR A N 1
ATOM 555 C CA . TYR A 1 71 ? 2.998 0.990 -4.362 1.00 95.06 71 TYR A CA 1
ATOM 556 C C . TYR A 1 71 ? 1.884 0.110 -3.798 1.00 95.06 71 TYR A C 1
ATOM 558 O O . TYR A 1 71 ? 1.136 -0.529 -4.535 1.00 95.06 71 TYR A O 1
ATOM 566 N N . ILE A 1 72 ? 1.777 0.039 -2.476 1.00 95.62 72 ILE A N 1
ATOM 567 C CA . ILE A 1 72 ? 0.852 -0.873 -1.800 1.00 95.62 72 ILE A CA 1
ATOM 568 C C . ILE A 1 72 ? -0.370 -0.093 -1.351 1.00 95.62 72 ILE A C 1
ATOM 570 O O . ILE A 1 72 ? -0.271 0.790 -0.498 1.00 95.62 72 ILE A O 1
ATOM 574 N N . ARG A 1 73 ? -1.535 -0.426 -1.901 1.00 96.06 73 ARG A N 1
ATOM 575 C CA . ARG A 1 73 ? -2.799 0.129 -1.430 1.00 96.06 73 ARG A CA 1
ATOM 576 C C . ARG A 1 73 ? -3.252 -0.620 -0.187 1.00 96.06 73 ARG A C 1
ATOM 578 O O . ARG A 1 73 ? -3.302 -1.844 -0.191 1.00 96.06 73 ARG A O 1
ATOM 585 N N . VAL A 1 74 ? -3.636 0.131 0.839 1.00 96.75 74 VAL A N 1
ATOM 586 C CA . VAL A 1 74 ? -4.152 -0.376 2.110 1.00 96.75 74 VAL A CA 1
ATOM 587 C C . VAL A 1 74 ? -5.565 0.137 2.317 1.00 96.75 74 VAL A C 1
ATOM 589 O O . VAL A 1 74 ? -5.801 1.349 2.345 1.00 96.75 74 VAL A O 1
ATOM 592 N N . LEU A 1 75 ? -6.495 -0.792 2.501 1.00 95.31 75 LEU A N 1
ATOM 593 C CA . LEU A 1 75 ? -7.885 -0.520 2.842 1.00 95.31 75 LEU A CA 1
ATOM 594 C C . LEU A 1 75 ? -8.277 -1.355 4.053 1.00 95.31 75 LEU A C 1
ATOM 596 O O . LEU A 1 75 ? -8.011 -2.551 4.100 1.00 95.31 75 LEU A O 1
ATOM 600 N N . LYS A 1 76 ? -8.934 -0.738 5.032 1.00 94.31 76 LYS A N 1
ATOM 601 C CA . LYS A 1 76 ? -9.431 -1.420 6.227 1.00 94.31 76 LYS A CA 1
ATOM 602 C C . LYS A 1 76 ? -10.908 -1.737 6.044 1.00 94.31 76 LYS A C 1
ATOM 604 O O . LYS A 1 76 ? -11.700 -0.872 5.657 1.00 94.31 76 LYS A O 1
ATOM 609 N N . LYS A 1 77 ? -11.291 -2.987 6.306 1.00 92.12 77 LYS A N 1
ATOM 610 C CA . LYS A 1 77 ? -12.692 -3.416 6.233 1.00 92.12 77 LYS A CA 1
ATOM 611 C C . LYS A 1 77 ? -13.540 -2.557 7.179 1.00 92.12 77 LYS A C 1
ATOM 613 O O . LYS A 1 77 ? -13.121 -2.264 8.294 1.00 92.12 77 LYS A O 1
ATOM 618 N N . GLY A 1 78 ? -14.726 -2.152 6.724 1.00 87.44 78 GLY A N 1
ATOM 619 C CA . GLY A 1 78 ? -15.645 -1.317 7.508 1.00 87.44 78 GLY A CA 1
ATOM 620 C C . GLY A 1 78 ? -15.398 0.193 7.417 1.00 87.44 78 GLY A C 1
ATOM 621 O O . GLY A 1 78 ? -15.933 0.924 8.240 1.00 87.44 78 GLY A O 1
ATOM 622 N N . LYS A 1 79 ? -14.609 0.670 6.437 1.00 78.94 79 LYS A N 1
ATOM 623 C CA . LYS A 1 79 ? -14.330 2.105 6.199 1.00 78.94 79 LYS A CA 1
ATOM 624 C C . LYS A 1 79 ? -13.742 2.840 7.418 1.00 78.94 79 LYS A C 1
ATOM 626 O O . LYS A 1 79 ? -13.891 4.050 7.546 1.00 78.94 79 LYS A O 1
ATOM 631 N N . ALA A 1 80 ? -13.059 2.122 8.306 1.00 88.88 80 ALA A N 1
ATOM 632 C CA . ALA A 1 80 ? -12.395 2.727 9.452 1.00 88.88 80 ALA A CA 1
ATOM 633 C C . ALA A 1 80 ? -11.126 3.481 9.022 1.00 88.88 80 ALA A C 1
ATOM 635 O O . ALA A 1 80 ? -10.405 3.040 8.122 1.00 88.88 80 ALA A O 1
ATOM 636 N N . SER A 1 81 ? -10.846 4.603 9.689 1.00 93.75 81 SER A N 1
ATOM 637 C CA . SER A 1 81 ? -9.611 5.363 9.488 1.00 93.75 81 SER A CA 1
ATOM 638 C C . SER A 1 81 ? -8.390 4.510 9.851 1.00 93.75 81 SER A C 1
ATOM 640 O O . SER A 1 81 ? -8.433 3.705 10.785 1.00 93.75 81 SER A O 1
ATOM 642 N N . ILE A 1 82 ? -7.307 4.683 9.099 1.00 95.69 82 ILE A N 1
ATOM 643 C CA . ILE A 1 82 ? -6.050 3.952 9.241 1.00 95.69 82 ILE A CA 1
ATOM 644 C C . ILE A 1 82 ? -4.966 4.958 9.601 1.00 95.69 82 ILE A C 1
ATOM 646 O O . ILE A 1 82 ? -4.820 6.005 8.962 1.00 95.69 82 ILE A O 1
ATOM 650 N N . THR A 1 83 ? -4.168 4.650 10.618 1.00 95.94 83 THR A N 1
ATOM 651 C CA . THR A 1 83 ? -3.023 5.504 10.951 1.00 95.94 83 THR A CA 1
ATOM 652 C C . THR A 1 83 ? -1.862 5.262 9.984 1.00 95.94 83 THR A C 1
ATOM 654 O O . THR A 1 83 ? -1.661 4.153 9.490 1.00 95.94 83 THR A O 1
ATOM 657 N N . LYS A 1 84 ? -1.006 6.270 9.768 1.00 95.81 84 LYS A N 1
ATOM 658 C CA . LYS A 1 84 ? 0.212 6.121 8.945 1.00 95.81 84 LYS A CA 1
ATOM 659 C C . LYS A 1 84 ? 1.091 4.956 9.420 1.00 95.81 84 LYS A C 1
ATOM 661 O O . LYS A 1 84 ? 1.669 4.245 8.606 1.00 95.81 84 LYS A O 1
ATOM 666 N N . LYS A 1 85 ? 1.206 4.762 10.739 1.00 96.12 85 LYS A N 1
ATOM 667 C CA . LYS A 1 85 ? 1.988 3.668 11.337 1.00 96.12 85 LYS A CA 1
ATOM 668 C C . LYS A 1 85 ? 1.382 2.305 11.000 1.00 96.12 85 LYS A C 1
ATOM 670 O O . LYS A 1 85 ? 2.095 1.428 10.530 1.00 96.12 85 LYS A O 1
ATOM 675 N N . GLU A 1 86 ? 0.076 2.160 11.199 1.00 96.06 86 GLU A N 1
ATOM 676 C CA . GLU A 1 86 ? -0.685 0.941 10.902 1.00 96.06 86 GLU A CA 1
ATOM 677 C C . GLU A 1 86 ? -0.585 0.566 9.419 1.00 96.06 86 GLU A C 1
ATOM 679 O O . GLU A 1 86 ? -0.222 -0.566 9.109 1.00 96.06 86 GLU A O 1
ATOM 684 N N . ALA A 1 87 ? -0.789 1.532 8.514 1.00 96.94 87 ALA A N 1
ATOM 685 C CA . ALA A 1 87 ? -0.668 1.328 7.070 1.00 96.94 87 ALA A CA 1
ATOM 686 C C . ALA A 1 87 ? 0.728 0.823 6.665 1.00 96.94 87 ALA A C 1
ATOM 688 O O . ALA A 1 87 ? 0.856 -0.098 5.859 1.00 96.94 87 ALA A O 1
ATOM 689 N N . VAL A 1 88 ? 1.789 1.382 7.254 1.00 96.75 88 VAL A N 1
ATOM 690 C CA . VAL A 1 88 ? 3.172 0.956 6.986 1.00 96.75 88 VAL A CA 1
ATOM 691 C C . VAL A 1 88 ? 3.440 -0.448 7.509 1.00 96.75 88 VAL A C 1
ATOM 693 O O . VAL A 1 88 ? 4.045 -1.254 6.808 1.00 96.75 88 VAL A O 1
ATOM 696 N N . GLU A 1 89 ? 3.027 -0.746 8.740 1.00 96.50 89 GLU A N 1
ATOM 697 C CA . GLU A 1 89 ? 3.263 -2.053 9.354 1.00 96.50 89 GLU A CA 1
ATOM 698 C C . GLU A 1 89 ? 2.575 -3.173 8.571 1.00 96.50 89 GLU A C 1
ATOM 700 O O . GLU A 1 89 ? 3.221 -4.174 8.253 1.00 96.50 89 GLU A O 1
ATOM 705 N N . VAL A 1 90 ? 1.304 -2.986 8.195 1.00 96.69 90 VAL A N 1
ATOM 706 C CA . VAL A 1 90 ? 0.575 -3.990 7.409 1.00 96.69 90 VAL A CA 1
ATOM 707 C C . VAL A 1 90 ? 1.131 -4.117 5.989 1.00 96.69 90 VAL A C 1
ATOM 709 O O . VAL A 1 90 ? 1.243 -5.231 5.484 1.00 96.69 90 VAL A O 1
ATOM 712 N N . SER A 1 91 ? 1.585 -3.021 5.369 1.00 96.12 91 SER A N 1
ATOM 713 C CA . SER A 1 91 ? 2.223 -3.065 4.042 1.00 96.12 91 SER A CA 1
ATOM 714 C C . SER A 1 91 ? 3.536 -3.850 4.058 1.00 96.12 91 SER A C 1
ATOM 716 O O . SER A 1 91 ? 3.776 -4.676 3.179 1.00 96.12 91 SER A O 1
ATOM 718 N N . LYS A 1 92 ? 4.371 -3.656 5.089 1.00 94.75 92 LYS A N 1
ATOM 719 C CA . LYS A 1 92 ? 5.610 -4.431 5.278 1.00 94.75 92 LYS A CA 1
ATOM 720 C C . LYS A 1 92 ? 5.331 -5.915 5.508 1.00 94.75 92 LYS A C 1
ATOM 722 O O . LYS A 1 92 ? 6.075 -6.757 5.015 1.00 94.75 92 LYS A O 1
ATOM 727 N N . TYR A 1 93 ? 4.279 -6.238 6.260 1.00 94.12 93 TYR A N 1
ATOM 728 C CA . TYR A 1 93 ? 3.858 -7.623 6.467 1.00 94.12 93 TYR A CA 1
ATOM 729 C C . TYR A 1 93 ? 3.402 -8.270 5.152 1.00 94.12 93 TYR A C 1
ATOM 731 O O . TYR A 1 93 ? 3.860 -9.355 4.805 1.00 94.12 93 TYR A O 1
ATOM 739 N N . TYR A 1 94 ? 2.562 -7.563 4.398 1.00 94.75 94 TYR A N 1
ATOM 740 C CA . TYR A 1 94 ? 1.999 -8.004 3.126 1.00 94.75 94 TYR A CA 1
ATOM 741 C C . TYR A 1 94 ? 3.047 -8.258 2.034 1.00 94.75 94 TYR A C 1
ATOM 743 O O . TYR A 1 94 ? 2.928 -9.237 1.302 1.00 94.75 94 TYR A O 1
ATOM 751 N N . ILE A 1 95 ? 4.082 -7.416 1.925 1.00 91.69 95 ILE A N 1
ATOM 752 C CA . ILE A 1 95 ? 5.104 -7.568 0.876 1.00 91.69 95 ILE A CA 1
ATOM 753 C C . ILE A 1 95 ? 6.136 -8.660 1.200 1.00 91.69 95 ILE A C 1
ATOM 755 O O . ILE A 1 95 ? 6.759 -9.204 0.297 1.00 91.69 95 ILE A O 1
ATOM 759 N N . LYS A 1 96 ? 6.313 -9.031 2.476 1.00 88.56 96 LYS A N 1
ATOM 760 C CA . LYS A 1 96 ? 7.330 -10.001 2.916 1.00 88.56 96 LYS A CA 1
ATOM 761 C C . LYS A 1 96 ? 7.336 -11.335 2.137 1.00 88.56 96 LYS A C 1
ATOM 763 O O . LYS A 1 96 ? 8.423 -11.748 1.738 1.00 88.56 96 LYS A O 1
ATOM 768 N N . PRO A 1 97 ? 6.197 -12.018 1.888 1.00 87.31 97 PRO A N 1
ATOM 769 C CA . PRO A 1 97 ? 6.189 -13.276 1.134 1.00 87.31 97 PRO A CA 1
ATOM 770 C C . PRO A 1 97 ? 6.501 -13.122 -0.362 1.00 87.31 97 PRO A C 1
ATOM 772 O O . PRO A 1 97 ? 6.708 -14.129 -1.028 1.00 87.31 97 PRO A O 1
ATOM 775 N N . ARG A 1 98 ? 6.566 -11.899 -0.907 1.00 78.00 98 ARG A N 1
ATOM 776 C CA . ARG A 1 98 ? 6.823 -11.652 -2.340 1.00 78.00 98 ARG A CA 1
ATOM 777 C C . ARG A 1 98 ? 8.276 -11.870 -2.758 1.00 78.00 98 ARG A C 1
ATOM 779 O O . ARG A 1 98 ? 8.588 -11.702 -3.928 1.00 78.00 98 ARG A O 1
ATOM 786 N N . GLY A 1 99 ? 9.153 -12.232 -1.822 1.00 69.38 99 GLY A N 1
ATOM 787 C CA . GLY A 1 99 ? 10.536 -12.580 -2.141 1.00 69.38 99 GLY A CA 1
ATOM 788 C C . GLY A 1 99 ? 11.405 -11.369 -2.467 1.00 69.38 99 GLY A C 1
ATOM 789 O O . GLY A 1 99 ? 12.193 -11.416 -3.404 1.00 69.38 99 GLY A O 1
ATOM 790 N N . CYS A 1 100 ? 11.271 -10.2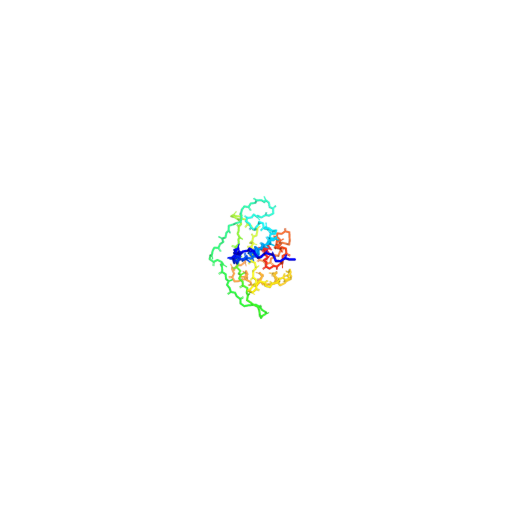89 -1.693 1.00 80.62 100 CYS A N 1
ATOM 791 C CA . CYS A 1 100 ? 12.189 -9.155 -1.749 1.00 80.62 100 CYS A CA 1
ATOM 792 C C . CYS A 1 100 ? 13.652 -9.629 -1.683 1.00 80.62 100 CYS A C 1
ATOM 794 O O . CYS A 1 100 ? 14.056 -10.256 -0.701 1.00 80.62 100 CYS A O 1
ATOM 796 N N . THR A 1 101 ? 14.447 -9.319 -2.709 1.00 83.06 101 THR A N 1
ATOM 797 C CA . THR A 1 101 ? 15.878 -9.665 -2.752 1.00 83.06 101 THR A CA 1
ATOM 798 C C . THR A 1 101 ? 16.726 -8.685 -1.943 1.00 83.06 101 THR A C 1
ATOM 800 O O . THR A 1 101 ? 17.849 -9.003 -1.561 1.00 83.06 101 THR A O 1
ATOM 803 N N . GLN A 1 102 ? 16.187 -7.495 -1.662 1.00 85.88 102 GLN A N 1
ATOM 804 C CA . GLN A 1 102 ? 16.792 -6.472 -0.814 1.00 85.88 102 GLN A CA 1
ATOM 805 C C . GLN A 1 102 ? 15.986 -6.266 0.481 1.00 85.88 102 GLN A C 1
ATOM 807 O O . GLN A 1 102 ? 14.800 -6.607 0.544 1.00 85.88 102 GLN A O 1
ATOM 812 N N . PRO A 1 103 ? 16.594 -5.688 1.537 1.00 90.31 103 PRO A N 1
ATOM 813 C CA . PRO A 1 103 ? 15.863 -5.337 2.747 1.00 90.31 103 PRO A CA 1
ATOM 814 C C . PRO A 1 103 ? 14.699 -4.387 2.451 1.00 90.31 103 PRO A C 1
ATOM 816 O O . PRO A 1 103 ? 14.874 -3.357 1.802 1.00 90.31 103 PRO A O 1
ATOM 819 N N . ILE A 1 104 ? 13.520 -4.705 2.992 1.00 91.75 104 ILE A N 1
ATOM 820 C CA . ILE A 1 104 ? 12.318 -3.877 2.856 1.00 91.75 104 ILE A CA 1
ATOM 821 C C . ILE A 1 104 ? 12.594 -2.469 3.395 1.00 91.75 104 ILE A C 1
ATOM 823 O O . ILE A 1 104 ? 12.766 -2.268 4.604 1.00 91.75 104 ILE A O 1
ATOM 827 N N . LYS A 1 105 ? 12.553 -1.476 2.506 1.00 93.56 105 LYS A N 1
ATOM 828 C CA . LYS A 1 105 ? 12.736 -0.061 2.832 1.00 93.56 105 LYS A CA 1
ATOM 829 C C . LYS A 1 105 ? 11.490 0.726 2.439 1.00 93.56 105 LYS A C 1
ATOM 831 O O . LYS A 1 105 ? 10.913 0.552 1.376 1.00 93.56 105 LYS A O 1
ATOM 836 N N . ARG A 1 106 ? 11.040 1.594 3.342 1.00 94.25 106 ARG A N 1
ATOM 837 C CA . ARG A 1 106 ? 9.895 2.477 3.099 1.00 94.25 106 ARG A CA 1
ATOM 838 C C . ARG A 1 106 ? 10.351 3.737 2.365 1.00 94.25 106 ARG A C 1
ATOM 840 O O . ARG A 1 106 ? 11.373 4.307 2.743 1.00 94.25 106 ARG A O 1
ATOM 847 N N . MET A 1 107 ? 9.534 4.203 1.426 1.00 93.81 107 MET A N 1
ATOM 848 C CA . MET A 1 107 ? 9.701 5.458 0.691 1.00 93.81 107 MET A CA 1
ATOM 849 C C . MET A 1 107 ? 8.586 6.450 1.078 1.00 93.81 107 MET A C 1
ATOM 851 O O . MET A 1 107 ? 7.516 6.446 0.471 1.00 93.81 107 MET A O 1
ATOM 855 N N . PRO A 1 108 ? 8.769 7.237 2.160 1.00 92.94 108 PRO A N 1
ATOM 856 C CA . PRO A 1 108 ? 7.706 8.061 2.747 1.00 92.94 108 PRO A CA 1
ATOM 857 C C . PRO A 1 108 ? 7.242 9.223 1.858 1.00 92.94 108 PRO A C 1
ATOM 859 O O . PRO A 1 108 ? 6.157 9.752 2.083 1.00 92.94 108 PRO A O 1
ATOM 862 N N . ASP A 1 109 ? 8.062 9.623 0.892 1.00 91.00 109 ASP A N 1
ATOM 863 C CA . ASP A 1 109 ? 7.787 10.602 -0.162 1.00 91.00 109 ASP A CA 1
ATOM 864 C C . ASP A 1 109 ? 6.725 10.121 -1.163 1.00 91.00 109 ASP A C 1
ATOM 866 O O . ASP A 1 109 ? 6.079 10.930 -1.827 1.00 91.00 109 ASP A O 1
ATOM 870 N N . LEU A 1 110 ? 6.505 8.807 -1.236 1.00 91.31 110 LEU A N 1
ATOM 871 C CA . LEU A 1 110 ? 5.523 8.185 -2.122 1.00 91.31 110 LEU A CA 1
ATOM 872 C C . LEU A 1 110 ? 4.198 7.869 -1.427 1.00 91.31 110 LEU A C 1
ATOM 874 O O . LEU A 1 110 ? 3.253 7.423 -2.082 1.00 91.31 110 LEU A O 1
ATOM 878 N N . ASP A 1 111 ? 4.120 8.087 -0.113 1.00 94.00 111 ASP A N 1
ATOM 879 C CA . ASP A 1 111 ? 2.922 7.782 0.654 1.00 94.00 111 ASP A CA 1
ATOM 880 C C . ASP A 1 111 ? 1.791 8.762 0.304 1.00 94.00 111 ASP A C 1
ATOM 882 O O . ASP A 1 111 ? 1.929 9.978 0.446 1.00 94.00 111 ASP A O 1
ATOM 886 N N . LYS A 1 112 ? 0.631 8.226 -0.079 1.00 93.38 112 LYS A N 1
ATOM 887 C CA . LYS A 1 112 ? -0.600 8.991 -0.337 1.00 93.38 112 LYS A CA 1
ATOM 888 C C . LYS A 1 112 ? -1.731 8.472 0.547 1.00 93.38 112 LYS A C 1
ATOM 890 O O . LYS A 1 112 ? -1.767 7.290 0.879 1.00 93.38 112 LYS A O 1
ATOM 895 N N . TYR A 1 113 ? -2.671 9.328 0.930 1.00 94.31 113 TYR A N 1
ATOM 896 C CA . TYR A 1 113 ? -3.813 8.937 1.762 1.00 94.31 113 TYR A CA 1
ATOM 897 C C . TYR A 1 113 ? -4.999 9.850 1.514 1.00 94.31 113 TYR A C 1
ATOM 899 O O . TYR A 1 113 ? -4.810 11.058 1.488 1.00 94.31 113 TYR A O 1
ATOM 907 N N . ASN A 1 114 ? -6.208 9.309 1.357 1.00 92.12 114 ASN A N 1
ATOM 908 C CA . ASN A 1 114 ? -7.401 10.145 1.180 1.00 92.12 114 ASN A CA 1
ATOM 909 C C . ASN A 1 114 ? -7.712 10.966 2.443 1.00 92.12 114 ASN A C 1
ATOM 911 O O . ASN A 1 114 ? -7.222 10.654 3.526 1.00 92.12 114 ASN A O 1
ATOM 915 N N . THR A 1 115 ? -8.567 11.983 2.320 1.00 90.62 115 THR A N 1
ATOM 916 C CA . THR A 1 115 ? -8.913 12.902 3.420 1.00 90.62 115 THR A CA 1
ATOM 917 C C . THR A 1 115 ? -9.339 12.178 4.700 1.00 90.62 115 THR A C 1
ATOM 919 O O . THR A 1 115 ? -8.854 12.509 5.782 1.00 90.62 115 THR A O 1
ATOM 922 N N . ASP A 1 116 ? -10.134 11.113 4.573 1.00 90.31 116 ASP A N 1
ATOM 923 C CA . ASP A 1 116 ? -10.641 10.329 5.712 1.00 90.31 116 ASP A CA 1
ATOM 924 C C . ASP A 1 116 ? -9.620 9.317 6.270 1.00 90.31 116 ASP A C 1
ATOM 926 O O . ASP A 1 116 ? -9.857 8.647 7.281 1.00 90.31 116 ASP A O 1
ATOM 930 N N . LYS A 1 117 ? -8.469 9.174 5.598 1.00 93.12 117 LYS A N 1
ATOM 931 C CA . LYS A 1 117 ? -7.400 8.202 5.884 1.00 93.12 117 LYS A CA 1
ATOM 932 C C . LYS A 1 117 ? -7.890 6.752 5.906 1.00 93.12 117 LYS A C 1
ATOM 934 O O . LYS A 1 117 ? -7.296 5.902 6.563 1.00 93.12 117 LYS A O 1
ATOM 939 N N . THR A 1 118 ? -8.969 6.458 5.191 1.00 91.38 118 THR A N 1
ATOM 940 C CA . THR A 1 118 ? -9.537 5.111 5.029 1.00 91.38 118 THR A CA 1
ATOM 941 C C . THR A 1 118 ? -8.839 4.319 3.923 1.00 91.38 118 THR A C 1
ATOM 943 O O . THR A 1 118 ? -8.921 3.091 3.899 1.00 91.38 118 THR A O 1
ATOM 946 N N . LYS A 1 119 ? -8.116 5.014 3.036 1.00 93.50 119 LYS A N 1
ATOM 947 C CA . LYS A 1 119 ? -7.286 4.464 1.966 1.00 93.50 119 LYS A CA 1
ATOM 948 C C . LYS A 1 119 ? -5.892 5.072 2.036 1.00 93.50 119 LYS A C 1
ATOM 950 O O . LYS A 1 119 ? -5.747 6.293 1.997 1.00 93.50 119 LYS A O 1
ATOM 955 N N . TRP A 1 120 ? -4.884 4.211 2.074 1.00 96.06 120 TRP A N 1
ATOM 956 C CA . TRP A 1 120 ? -3.479 4.597 1.959 1.00 96.06 120 TRP A CA 1
ATOM 957 C C . TRP A 1 120 ? -2.853 3.949 0.732 1.00 96.06 120 TRP A C 1
ATOM 959 O O . TRP A 1 120 ? -3.243 2.853 0.342 1.00 96.06 120 TRP A O 1
ATOM 969 N N . LEU A 1 121 ? -1.866 4.614 0.154 1.00 95.81 121 LEU A N 1
ATOM 970 C CA . LEU A 1 121 ? -0.903 4.049 -0.776 1.00 95.81 121 LEU A CA 1
ATOM 971 C C . LEU A 1 121 ? 0.465 4.227 -0.133 1.00 95.81 121 LEU A C 1
ATOM 973 O O . LEU A 1 121 ? 0.823 5.352 0.204 1.00 95.81 121 LEU A O 1
ATOM 977 N N . ILE A 1 122 ? 1.184 3.134 0.089 1.00 96.12 122 ILE A N 1
ATOM 978 C CA . ILE A 1 122 ? 2.477 3.128 0.773 1.00 96.12 122 ILE A CA 1
ATOM 979 C C . ILE A 1 122 ? 3.561 2.728 -0.219 1.00 96.12 122 ILE A C 1
ATOM 981 O O . ILE A 1 122 ? 3.460 1.674 -0.849 1.00 96.12 122 ILE A O 1
ATOM 985 N N . GLY A 1 123 ? 4.603 3.550 -0.331 1.00 95.12 123 GLY A N 1
ATOM 986 C CA . GLY A 1 123 ? 5.777 3.234 -1.139 1.00 95.12 123 GLY A CA 1
ATOM 987 C C . GLY A 1 123 ? 6.718 2.295 -0.393 1.00 95.12 123 GLY A C 1
ATOM 988 O O . GLY A 1 123 ? 7.236 2.639 0.677 1.00 95.12 123 GLY A O 1
ATOM 989 N N . ILE A 1 124 ? 6.963 1.112 -0.949 1.00 94.00 124 ILE A N 1
ATOM 990 C CA . ILE A 1 124 ? 7.941 0.162 -0.422 1.00 94.00 124 ILE A CA 1
ATOM 991 C C . ILE A 1 124 ? 8.914 -0.230 -1.524 1.00 94.00 124 ILE A C 1
ATOM 993 O O . ILE A 1 124 ? 8.525 -0.836 -2.520 1.00 94.00 124 ILE A O 1
ATOM 997 N N . SER A 1 125 ? 10.190 0.066 -1.300 1.00 91.62 125 SER A N 1
ATOM 998 C CA . SER A 1 125 ? 11.270 -0.472 -2.108 1.00 91.62 125 SER A CA 1
ATOM 999 C C . SER A 1 125 ? 11.731 -1.805 -1.544 1.00 91.62 125 SER A C 1
ATOM 1001 O O . SER A 1 125 ? 12.063 -1.918 -0.353 1.00 91.62 125 SER A O 1
ATOM 1003 N N . CYS A 1 126 ? 11.771 -2.780 -2.432 1.00 82.25 126 CYS A N 1
ATOM 1004 C CA . CYS A 1 126 ? 12.566 -3.982 -2.345 1.00 82.25 126 CYS A CA 1
ATOM 1005 C C . CYS A 1 126 ? 12.824 -4.479 -3.777 1.00 82.25 126 CYS A C 1
ATOM 1007 O O . CYS A 1 126 ? 13.673 -5.373 -3.916 1.00 82.25 126 CYS A O 1
#

Sequence (126 aa):
MKKNLFLVFTMALGIQACAYQNTDSNTSINFDVNSSGKSLILVAENHLILPFKGNTYMMDTYIVPFENPYYIRVLKKGKASITKKEAVEVSKYYIKPRGCTQPIKRMPDLDKYNTDKTKWLIGISC